Protein AF-A0A813JBA8-F1 (afdb_monomer_lite)

Foldseek 3Di:
DDDDQKDKDFAQLLAAPPKWKAFADDDPVQDFDCQPPVNNDGIHPNNQQVCQQPPDDPDPGGDTFDFDAAAARMTMTGGLVSQCVVCVPPDPCSNPDQASVNSRVRSCCRQVVHPCLVVCVVRHVNSVDDSVVLVPPVDDPVRSQVVVVVVLVVSVVVRDPPCPPVVVDRSMDIDGDDGDD

pLDDT: mean 78.67, std 12.99, range [46.31, 95.31]

Radius of gyration: 17.61 Å; chains: 1; bounding box: 44×39×46 Å

Organism: Polarella glacialis (NCBI:txid89957)

Structure (mmCIF, N/CA/C/O backbone):
data_AF-A0A813JBA8-F1
#
_entry.id   AF-A0A813JBA8-F1
#
loop_
_atom_site.group_PDB
_atom_site.id
_atom_site.type_symbol
_atom_site.label_atom_id
_atom_site.label_alt_id
_atom_site.label_comp_id
_atom_site.label_asym_id
_atom_site.label_entity_id
_atom_site.label_seq_id
_atom_site.pdbx_PDB_ins_code
_atom_site.Cartn_x
_atom_site.Cartn_y
_atom_site.Cartn_z
_atom_site.occupancy
_atom_site.B_iso_or_equiv
_atom_site.auth_seq_id
_atom_site.auth_comp_id
_atom_site.auth_asym_id
_atom_site.auth_atom_id
_atom_site.pdbx_PDB_model_num
ATOM 1 N N . VAL A 1 1 ? -10.376 16.903 18.408 1.00 65.19 1 VAL A N 1
ATOM 2 C CA . VAL A 1 1 ? -9.869 16.547 17.060 1.00 65.19 1 VAL A CA 1
ATOM 3 C C . VAL A 1 1 ? -10.841 15.539 16.483 1.00 65.19 1 VAL A C 1
ATOM 5 O O . VAL A 1 1 ? -11.177 14.610 17.202 1.00 65.19 1 VAL A O 1
ATOM 8 N N . PHE A 1 2 ? -11.356 15.762 15.274 1.00 75.62 2 PHE A N 1
ATOM 9 C CA . PHE A 1 2 ? -12.218 14.788 14.600 1.00 75.62 2 PHE A CA 1
ATOM 10 C C . PHE A 1 2 ? -11.349 13.774 13.856 1.00 75.62 2 PHE A C 1
ATOM 12 O O . PHE A 1 2 ? -10.417 14.164 13.152 1.00 75.62 2 PHE A O 1
ATOM 19 N N . GLU A 1 3 ? -11.652 12.492 14.029 1.00 84.75 3 GLU A N 1
ATOM 20 C CA . GLU A 1 3 ? -10.997 11.380 13.341 1.00 84.75 3 GLU A CA 1
ATOM 21 C C . GLU A 1 3 ? -12.010 10.761 12.366 1.00 84.75 3 GLU A C 1
ATOM 23 O O . GLU A 1 3 ? -13.150 10.504 12.764 1.00 84.75 3 GLU A O 1
ATOM 28 N N . PRO A 1 4 ? -11.662 10.583 11.081 1.00 89.81 4 PRO A N 1
ATOM 29 C CA . PRO A 1 4 ? -12.587 10.023 10.102 1.00 89.81 4 PRO A CA 1
ATOM 30 C C . PRO A 1 4 ? -12.899 8.555 10.413 1.00 89.81 4 PRO A C 1
ATOM 32 O O . PRO A 1 4 ? -12.011 7.773 10.717 1.00 89.81 4 PRO A O 1
ATOM 35 N N . LEU A 1 5 ? -14.159 8.138 10.283 1.00 90.62 5 LEU A N 1
ATOM 36 C CA . LEU A 1 5 ? -14.533 6.736 10.525 1.00 90.62 5 LEU A CA 1
ATOM 37 C C . LEU A 1 5 ? -14.042 5.790 9.419 1.00 90.62 5 LEU A C 1
ATOM 39 O O . LEU A 1 5 ? -13.812 4.605 9.660 1.00 90.62 5 LEU A O 1
ATOM 43 N N . LEU A 1 6 ? -13.885 6.325 8.209 1.00 93.19 6 LEU A N 1
ATOM 44 C CA . LEU A 1 6 ? -13.478 5.609 7.009 1.00 93.19 6 LEU A CA 1
ATOM 45 C C . LEU A 1 6 ? -12.460 6.440 6.239 1.00 93.19 6 LEU A C 1
ATOM 47 O O . LEU A 1 6 ? -12.584 7.661 6.133 1.00 93.19 6 LEU A O 1
ATOM 51 N N . LEU A 1 7 ? -11.480 5.758 5.664 1.00 93.44 7 LEU A N 1
ATOM 52 C CA . LEU A 1 7 ? -10.479 6.344 4.789 1.00 93.44 7 LEU A CA 1
ATOM 53 C C . LEU A 1 7 ? -10.436 5.558 3.498 1.00 93.44 7 LEU A C 1
ATOM 55 O O . LEU A 1 7 ? -10.190 4.355 3.512 1.00 93.44 7 LEU A O 1
ATOM 59 N N . HIS A 1 8 ? -10.619 6.264 2.395 1.00 95.31 8 HIS A N 1
ATOM 60 C CA . HIS A 1 8 ? -10.280 5.770 1.076 1.00 95.31 8 HIS A CA 1
ATOM 61 C C . HIS A 1 8 ? -8.911 6.330 0.698 1.00 95.31 8 HIS A C 1
ATOM 63 O O . HIS A 1 8 ? -8.695 7.541 0.798 1.00 95.31 8 HIS A O 1
ATOM 69 N N . VAL A 1 9 ? -7.983 5.463 0.302 1.00 93.19 9 VAL A N 1
ATOM 70 C CA . VAL A 1 9 ? -6.638 5.871 -0.110 1.00 93.19 9 VAL A CA 1
ATOM 71 C C . VAL A 1 9 ? -6.237 5.181 -1.401 1.00 93.19 9 VAL A C 1
ATOM 73 O O . VAL A 1 9 ? -6.501 3.995 -1.586 1.00 93.19 9 VAL A O 1
ATOM 76 N N . GLU A 1 10 ? -5.539 5.927 -2.247 1.00 91.19 10 GLU A N 1
ATOM 77 C CA . GLU A 1 10 ? -4.822 5.382 -3.391 1.00 91.19 10 GLU A CA 1
ATOM 78 C C . GLU A 1 10 ? -3.448 4.881 -2.917 1.00 91.19 10 GLU A C 1
ATOM 80 O O . GLU A 1 10 ? -2.651 5.623 -2.328 1.00 91.19 10 GLU A O 1
ATOM 85 N N . ILE A 1 11 ? -3.189 3.594 -3.113 1.00 91.00 11 ILE A N 1
ATOM 86 C CA . ILE A 1 11 ? -1.969 2.895 -2.735 1.00 91.00 11 ILE A CA 1
ATOM 87 C C . ILE A 1 11 ? -1.140 2.560 -3.967 1.00 91.00 11 ILE A C 1
ATOM 89 O O . ILE A 1 11 ? -1.652 2.298 -5.047 1.00 91.00 11 ILE A O 1
ATOM 93 N N . ASN A 1 12 ? 0.168 2.465 -3.765 1.00 88.88 12 ASN A N 1
ATOM 94 C CA . ASN A 1 12 ? 1.076 1.876 -4.728 1.00 88.88 12 ASN A CA 1
ATOM 95 C C . ASN A 1 12 ? 1.123 0.351 -4.520 1.00 88.88 12 ASN A C 1
ATOM 97 O O . ASN A 1 12 ? 1.673 -0.104 -3.503 1.00 88.88 12 ASN A O 1
ATOM 101 N N . PRO A 1 13 ? 0.597 -0.454 -5.457 1.00 85.31 13 PRO A N 1
ATOM 102 C CA . PRO A 1 13 ? 0.509 -1.889 -5.283 1.00 85.31 13 PRO A CA 1
ATOM 103 C C . PRO A 1 13 ? 1.825 -2.604 -5.610 1.00 85.31 13 PRO A C 1
ATOM 105 O O . PRO A 1 13 ? 1.856 -3.819 -5.528 1.00 85.31 13 PRO A O 1
ATOM 108 N N . LEU A 1 14 ? 2.939 -1.937 -5.941 1.00 85.00 14 LEU A N 1
ATOM 109 C CA . LEU A 1 14 ? 4.229 -2.636 -6.125 1.00 85.00 14 LEU A CA 1
ATOM 110 C C . LEU A 1 14 ? 4.841 -3.153 -4.830 1.00 85.00 14 LEU A C 1
ATOM 112 O O . LEU A 1 14 ? 5.681 -4.055 -4.860 1.00 85.00 14 LEU A O 1
ATOM 116 N N . PHE A 1 15 ? 4.471 -2.550 -3.707 1.00 89.69 15 PHE A N 1
ATOM 117 C CA . PHE A 1 15 ? 5.136 -2.756 -2.432 1.00 89.69 15 PHE A CA 1
ATOM 118 C C . PHE A 1 15 ? 4.154 -3.415 -1.460 1.00 89.69 15 PHE A C 1
ATOM 120 O O . PHE A 1 15 ? 3.450 -2.703 -0.737 1.00 89.69 15 PHE A O 1
ATOM 127 N N . PRO A 1 16 ? 4.071 -4.762 -1.451 1.00 90.25 16 PRO A N 1
ATOM 128 C CA . PRO A 1 16 ? 3.200 -5.475 -0.531 1.00 90.25 16 PRO A CA 1
ATOM 129 C C . PRO A 1 16 ? 3.616 -5.223 0.924 1.00 90.25 16 PRO A C 1
ATOM 131 O O . PRO A 1 16 ? 4.788 -4.943 1.200 1.00 90.25 16 PRO A O 1
ATOM 134 N N . PRO A 1 17 ? 2.701 -5.388 1.890 1.00 91.06 17 PRO A N 1
ATOM 135 C CA . PRO A 1 17 ? 3.082 -5.521 3.292 1.00 91.06 17 PRO A CA 1
ATOM 136 C C . PRO A 1 17 ? 4.204 -6.573 3.475 1.00 91.06 17 PRO A C 1
ATOM 138 O O . PRO A 1 17 ? 4.186 -7.594 2.786 1.00 91.06 17 PRO A O 1
ATOM 141 N N . PRO A 1 18 ? 5.179 -6.368 4.390 1.00 92.31 18 PRO A N 1
ATOM 142 C CA . PRO A 1 18 ? 5.312 -5.264 5.347 1.00 92.31 18 PRO A CA 1
ATOM 143 C C . PRO A 1 18 ? 6.174 -4.100 4.815 1.00 92.31 18 PRO A C 1
ATOM 145 O O . PRO A 1 18 ? 6.705 -3.312 5.600 1.00 92.31 18 PRO A O 1
ATOM 148 N N . PHE A 1 19 ? 6.375 -3.989 3.499 1.00 93.50 19 PHE A N 1
ATOM 149 C CA . PHE A 1 19 ? 7.217 -2.937 2.939 1.00 93.50 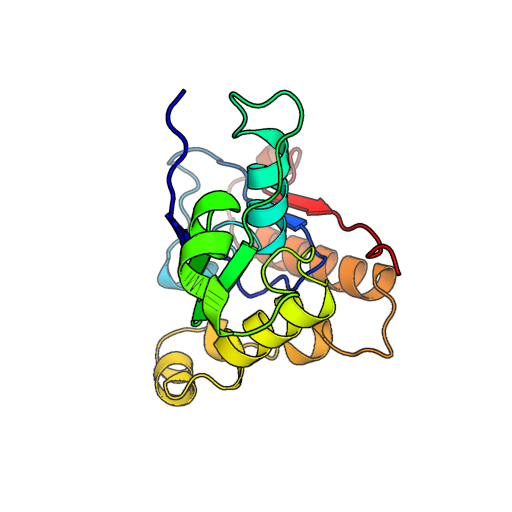19 PHE A CA 1
ATOM 150 C C . PHE A 1 19 ? 6.528 -1.583 3.002 1.00 93.50 19 PHE A C 1
ATOM 152 O O . PHE A 1 19 ? 5.405 -1.402 2.546 1.00 93.50 19 PHE A O 1
ATOM 159 N N . VAL A 1 20 ? 7.256 -0.615 3.540 1.00 94.00 20 VAL A N 1
ATOM 160 C CA . VAL A 1 20 ? 6.841 0.769 3.688 1.00 94.00 20 VAL A CA 1
ATOM 161 C C . VAL A 1 20 ? 7.564 1.593 2.639 1.00 94.00 20 VAL A C 1
ATOM 163 O O . VAL A 1 20 ? 8.721 1.981 2.816 1.00 94.00 20 VAL A O 1
ATOM 166 N N . TYR A 1 21 ? 6.866 1.859 1.545 1.00 93.88 21 TYR A N 1
ATOM 167 C CA . TYR A 1 21 ? 7.283 2.776 0.496 1.00 93.88 21 TYR A CA 1
ATOM 168 C C . TYR A 1 21 ? 6.560 4.115 0.643 1.00 93.88 21 TYR A C 1
ATOM 170 O O . TYR A 1 21 ? 5.336 4.149 0.802 1.00 93.88 21 TYR A O 1
ATOM 178 N N . ARG A 1 22 ? 7.321 5.21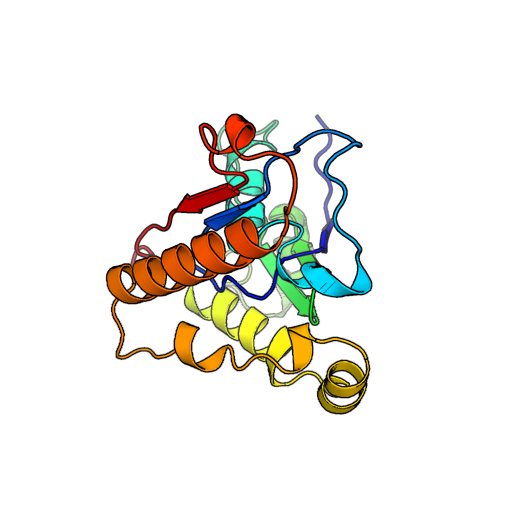2 0.581 1.00 91.94 22 ARG A N 1
ATOM 179 C CA . ARG A 1 22 ? 6.795 6.580 0.542 1.00 91.94 22 ARG A CA 1
ATOM 180 C C . ARG A 1 22 ? 7.492 7.364 -0.556 1.00 91.94 22 ARG A C 1
ATOM 182 O O . ARG A 1 22 ? 8.701 7.605 -0.458 1.00 91.94 22 ARG A O 1
ATOM 189 N N . GLU A 1 23 ? 6.739 7.793 -1.560 1.00 87.25 23 GLU A N 1
ATOM 190 C CA . GLU A 1 23 ? 7.204 8.834 -2.468 1.00 87.25 23 GLU A CA 1
ATOM 191 C C . GLU A 1 23 ? 7.371 10.155 -1.700 1.00 87.25 23 GLU A C 1
ATOM 193 O O . GLU A 1 23 ? 6.584 10.497 -0.813 1.00 87.25 23 GLU A O 1
ATOM 198 N N . LYS A 1 24 ? 8.429 10.903 -2.017 1.00 85.00 24 LYS A N 1
ATOM 199 C CA . LYS A 1 24 ? 8.625 12.256 -1.499 1.00 85.00 24 LYS A CA 1
ATOM 200 C C . LYS A 1 24 ? 8.193 13.258 -2.556 1.00 85.00 24 LYS A C 1
ATOM 202 O O . LYS A 1 24 ? 8.554 13.125 -3.722 1.00 85.00 24 LYS A O 1
ATOM 207 N N . TRP A 1 25 ? 7.478 14.295 -2.127 1.00 77.75 25 TRP A N 1
ATOM 208 C CA . TRP A 1 25 ? 7.152 15.421 -2.993 1.00 77.75 25 TRP A CA 1
ATOM 209 C C . TRP A 1 25 ? 8.428 16.101 -3.498 1.00 77.75 25 TRP A C 1
ATOM 211 O O . TRP A 1 25 ? 9.335 16.397 -2.716 1.00 77.75 25 TRP A O 1
ATOM 221 N N . ARG A 1 26 ? 8.488 16.353 -4.806 1.00 71.56 26 ARG A N 1
ATOM 222 C CA . ARG A 1 26 ? 9.675 16.879 -5.502 1.00 71.56 26 ARG A CA 1
ATOM 223 C C . ARG A 1 26 ? 9.445 18.228 -6.181 1.00 71.56 26 ARG A C 1
ATOM 225 O O . ARG A 1 26 ? 10.324 18.724 -6.875 1.00 71.56 26 ARG A O 1
ATOM 232 N N . GLY A 1 27 ? 8.287 18.839 -5.942 1.00 69.12 27 GLY A N 1
ATOM 233 C CA . GLY A 1 27 ? 7.870 20.056 -6.631 1.00 69.12 27 GLY A CA 1
ATOM 234 C C . GLY A 1 27 ? 7.192 19.772 -7.971 1.00 69.12 27 GLY A C 1
ATOM 235 O O . GLY A 1 27 ? 7.238 18.666 -8.504 1.00 69.12 27 GLY A O 1
ATOM 236 N N . HIS A 1 28 ? 6.546 20.802 -8.517 1.00 69.62 28 HIS A N 1
ATOM 237 C CA . HIS A 1 28 ? 5.702 20.696 -9.714 1.00 69.62 28 HIS A CA 1
ATOM 238 C C . HIS A 1 28 ? 6.509 20.359 -10.979 1.00 69.62 28 HIS A C 1
ATOM 240 O O . HIS A 1 28 ? 6.009 19.684 -11.879 1.00 69.62 28 HIS A O 1
ATOM 246 N N . SER A 1 29 ? 7.775 20.783 -11.022 1.00 66.00 29 SER A N 1
ATOM 247 C CA . SER A 1 29 ? 8.710 20.549 -12.130 1.00 66.00 29 SER A CA 1
ATOM 248 C C . SER A 1 29 ? 9.135 19.088 -12.291 1.00 66.00 29 SER A C 1
ATOM 250 O O . SER A 1 29 ? 9.723 18.742 -13.309 1.00 66.00 29 SER A O 1
ATOM 252 N N . GLN A 1 30 ? 8.841 18.231 -11.309 1.00 65.00 30 GLN A N 1
ATOM 253 C CA . GLN A 1 30 ? 9.157 16.801 -11.339 1.00 65.00 30 GLN A CA 1
ATOM 254 C C . GLN A 1 30 ? 7.912 15.914 -11.408 1.00 65.00 30 GLN A C 1
ATOM 256 O O . GLN A 1 30 ? 7.971 14.734 -11.050 1.00 65.00 30 GLN A O 1
ATOM 261 N N . SER A 1 31 ? 6.787 16.477 -11.856 1.00 65.06 31 SER A N 1
ATOM 262 C CA . SER A 1 31 ? 5.594 15.694 -12.161 1.00 65.06 31 SER A CA 1
ATOM 263 C C . SER A 1 31 ? 5.941 14.625 -13.200 1.00 65.06 31 SER A C 1
ATOM 265 O O . SER A 1 31 ? 6.467 14.906 -14.277 1.00 65.06 31 SER A O 1
ATOM 267 N N . GLN A 1 32 ? 5.708 13.364 -12.842 1.00 63.75 32 GLN A N 1
ATOM 268 C CA . GLN A 1 32 ? 5.867 12.269 -13.785 1.00 63.75 32 GLN A CA 1
ATOM 269 C C . GLN A 1 32 ? 4.663 12.230 -14.719 1.00 63.75 32 GLN A C 1
ATOM 271 O O . GLN A 1 32 ? 3.534 12.478 -14.297 1.00 63.75 32 GLN A O 1
ATOM 276 N N . SER A 1 33 ? 4.895 11.879 -15.986 1.00 65.06 33 SER A N 1
ATOM 277 C CA . SER A 1 33 ? 3.785 11.521 -16.865 1.00 65.06 33 SER A CA 1
ATOM 278 C C . SER A 1 33 ? 3.083 10.298 -16.279 1.00 65.06 33 SER A C 1
ATOM 280 O O . SER A 1 33 ? 3.687 9.228 -16.140 1.00 65.06 33 SER A O 1
ATOM 282 N N . VAL A 1 34 ? 1.802 10.472 -15.949 1.00 61.88 34 VAL A N 1
ATOM 283 C CA . VAL A 1 34 ? 0.926 9.421 -15.417 1.00 61.88 34 VAL A CA 1
ATOM 284 C C . VAL A 1 34 ? 0.975 8.190 -16.324 1.00 61.88 34 VAL A C 1
ATOM 286 O O . VAL A 1 34 ? 1.051 7.075 -15.840 1.00 61.88 34 VAL A O 1
ATOM 289 N N . GLN A 1 35 ? 1.064 8.362 -17.642 1.00 58.53 35 GLN A N 1
ATOM 290 C CA . GLN A 1 35 ? 1.044 7.240 -18.586 1.00 58.53 35 GLN A CA 1
ATOM 291 C C . GLN A 1 35 ? 2.298 6.350 -18.555 1.00 58.53 35 GLN A C 1
ATOM 293 O O . GLN A 1 35 ? 2.205 5.174 -18.895 1.00 58.53 35 GLN A O 1
ATOM 298 N N . THR A 1 36 ? 3.470 6.867 -18.168 1.00 62.25 36 THR A N 1
ATOM 299 C CA . THR A 1 36 ? 4.734 6.107 -18.252 1.00 62.25 36 THR A CA 1
ATOM 300 C C . THR A 1 36 ? 5.267 5.644 -16.903 1.00 62.25 36 THR A C 1
ATOM 302 O O . THR A 1 36 ? 5.930 4.609 -16.834 1.00 62.25 36 THR A O 1
ATOM 305 N N . ALA A 1 37 ? 4.971 6.366 -15.821 1.00 65.94 37 ALA A N 1
ATOM 306 C CA . ALA A 1 37 ? 5.523 6.074 -14.500 1.00 65.94 37 ALA A CA 1
ATOM 307 C C . ALA A 1 37 ? 4.471 6.004 -13.381 1.00 65.94 37 ALA A C 1
ATOM 309 O O . ALA A 1 37 ? 4.858 6.056 -12.216 1.00 65.94 37 ALA A O 1
ATOM 310 N N . HIS A 1 38 ? 3.177 5.811 -13.704 1.00 70.56 38 HIS A N 1
ATOM 311 C CA . HIS A 1 38 ? 2.102 5.683 -12.697 1.00 70.56 38 HIS A CA 1
ATOM 312 C C . HIS A 1 38 ? 2.467 4.739 -11.557 1.00 70.56 38 HIS A C 1
ATOM 314 O O . HIS A 1 38 ? 2.266 5.033 -10.386 1.00 70.56 38 HIS A O 1
ATOM 320 N N . HIS A 1 39 ? 3.099 3.625 -11.924 1.00 72.81 39 HIS A N 1
ATOM 321 C CA . HIS A 1 39 ? 3.474 2.578 -10.997 1.00 72.81 39 HIS A CA 1
ATOM 322 C C . HIS A 1 39 ? 4.428 3.030 -9.896 1.00 72.81 39 HIS A C 1
ATOM 324 O O . HIS A 1 39 ? 4.532 2.334 -8.903 1.00 72.81 39 HIS A O 1
ATOM 330 N N . LEU A 1 40 ? 5.129 4.158 -10.016 1.00 75.75 40 LEU A N 1
ATOM 331 C CA . LEU A 1 40 ? 6.041 4.652 -8.979 1.00 75.75 40 LEU A CA 1
ATOM 332 C C . LEU A 1 40 ? 5.403 5.693 -8.053 1.00 75.75 40 LEU A C 1
ATOM 334 O O . LEU A 1 40 ? 6.016 6.046 -7.040 1.00 75.75 40 LEU A O 1
ATOM 338 N N . ILE A 1 41 ? 4.203 6.170 -8.385 1.00 78.12 41 ILE A N 1
ATOM 339 C CA . ILE A 1 41 ? 3.538 7.262 -7.680 1.00 78.12 41 ILE A CA 1
ATOM 340 C C . ILE A 1 41 ? 2.895 6.737 -6.390 1.00 78.12 41 ILE A C 1
ATOM 342 O O . ILE A 1 41 ? 2.435 5.595 -6.314 1.00 78.12 41 ILE A O 1
ATOM 346 N N . GLY A 1 42 ? 2.904 7.562 -5.343 1.00 86.38 42 GLY A N 1
ATOM 347 C CA . GLY A 1 42 ? 2.141 7.315 -4.119 1.00 86.38 42 GLY A CA 1
ATOM 348 C C . GLY A 1 42 ? 2.877 6.525 -3.030 1.00 86.38 42 GLY A C 1
ATOM 349 O O . GLY A 1 42 ? 4.104 6.539 -2.911 1.00 86.38 42 GLY A O 1
ATOM 350 N N . CYS A 1 43 ? 2.109 5.884 -2.148 1.00 91.44 43 CYS A N 1
ATOM 351 C CA . CYS A 1 43 ? 2.611 5.195 -0.956 1.00 91.44 43 CYS A CA 1
ATOM 352 C C . CYS A 1 43 ? 2.123 3.744 -0.905 1.00 91.44 43 CYS A C 1
ATOM 354 O O . CYS A 1 43 ? 0.999 3.450 -1.288 1.00 91.44 43 CYS A O 1
ATOM 356 N N . SER A 1 44 ? 2.937 2.831 -0.371 1.00 93.38 44 SER A N 1
ATOM 357 C CA . SER A 1 44 ? 2.492 1.450 -0.097 1.00 93.38 44 SER A CA 1
ATOM 358 C C . SER A 1 44 ? 1.327 1.414 0.900 1.00 93.38 44 SER A C 1
ATOM 360 O O . SER A 1 44 ? 1.262 2.266 1.791 1.00 93.38 44 SER A O 1
ATOM 362 N N . LEU A 1 45 ? 0.509 0.358 0.863 1.00 93.12 45 LEU A N 1
ATOM 363 C CA . LEU A 1 45 ? -0.531 0.105 1.870 1.00 93.12 45 LEU A CA 1
ATOM 364 C C . LEU A 1 45 ? 0.015 0.166 3.307 1.00 93.12 45 LEU A C 1
ATOM 366 O O . LEU A 1 45 ? -0.555 0.830 4.174 1.00 93.12 45 LEU A O 1
ATOM 370 N N . GLN A 1 46 ? 1.167 -0.464 3.557 1.00 93.19 46 GLN A N 1
ATOM 371 C CA . GLN A 1 46 ? 1.776 -0.475 4.888 1.00 93.19 46 GLN A CA 1
ATOM 372 C C . GLN A 1 46 ? 2.158 0.936 5.366 1.00 93.19 46 GLN A C 1
ATOM 374 O O . GLN A 1 46 ? 2.072 1.223 6.560 1.00 93.19 46 GLN A O 1
ATOM 379 N N . ALA A 1 47 ? 2.541 1.840 4.459 1.00 92.19 47 ALA A N 1
ATOM 380 C CA . ALA A 1 47 ? 2.849 3.222 4.817 1.00 92.19 47 ALA A CA 1
ATOM 381 C C . ALA A 1 47 ? 1.619 3.970 5.347 1.00 92.19 47 ALA A C 1
ATOM 383 O O . ALA A 1 47 ? 1.764 4.728 6.308 1.00 92.19 47 ALA A O 1
ATOM 384 N N . PHE A 1 48 ? 0.433 3.733 4.776 1.00 90.69 48 PHE A N 1
ATOM 385 C CA . PHE A 1 48 ? -0.823 4.296 5.280 1.00 90.69 48 PHE A CA 1
ATOM 386 C C . PHE A 1 48 ? -1.192 3.716 6.642 1.00 90.69 48 PHE A C 1
ATOM 388 O O . PHE A 1 48 ? -1.469 4.477 7.569 1.00 90.69 48 PHE A O 1
ATOM 395 N N . VAL A 1 49 ? -1.086 2.392 6.803 1.00 88.62 49 VAL A N 1
ATOM 396 C CA . VAL A 1 49 ? -1.291 1.731 8.102 1.00 88.62 49 VAL A CA 1
ATOM 397 C C . VAL A 1 49 ? -0.385 2.353 9.170 1.00 88.62 49 VAL A C 1
ATOM 399 O O . VAL A 1 49 ? -0.856 2.715 10.245 1.00 88.62 49 VAL A O 1
ATOM 402 N N . GLU A 1 50 ? 0.900 2.572 8.878 1.00 87.44 50 GLU A N 1
ATOM 403 C CA . GLU A 1 50 ? 1.822 3.228 9.813 1.00 87.44 50 GLU A CA 1
ATOM 404 C C . GLU A 1 50 ? 1.470 4.688 10.120 1.00 87.44 50 GLU A C 1
ATOM 406 O O . GLU A 1 50 ? 1.659 5.132 11.253 1.00 87.44 50 GLU A O 1
ATOM 411 N N . VAL A 1 51 ? 0.985 5.448 9.135 1.00 86.56 51 VAL A N 1
ATOM 412 C CA . VAL A 1 51 ? 0.576 6.845 9.343 1.00 86.56 51 VAL A CA 1
ATOM 413 C C . VAL A 1 51 ? -0.632 6.913 10.272 1.00 86.56 51 VAL A C 1
ATOM 415 O O . VAL A 1 51 ? -0.628 7.731 11.195 1.00 86.56 51 VAL A O 1
ATOM 418 N N . THR A 1 52 ? -1.613 6.024 10.092 1.00 83.81 52 THR A N 1
ATOM 419 C CA . THR A 1 52 ? -2.804 5.986 10.956 1.00 83.81 52 THR A CA 1
ATOM 420 C C . THR A 1 52 ? -2.452 5.706 12.419 1.00 83.81 52 THR A C 1
ATOM 422 O O . THR A 1 52 ? -3.055 6.300 13.302 1.00 83.81 52 THR A O 1
ATOM 425 N N . ARG A 1 53 ? -1.392 4.924 12.689 1.00 75.62 53 ARG A N 1
ATOM 426 C CA . ARG A 1 53 ? -0.887 4.672 14.056 1.00 75.62 53 ARG A CA 1
ATOM 427 C C . ARG A 1 53 ? -0.318 5.907 14.749 1.00 75.62 53 ARG A C 1
ATOM 429 O O . ARG A 1 53 ? -0.299 5.961 15.970 1.00 75.62 53 ARG A O 1
ATOM 436 N N . ARG A 1 54 ? 0.260 6.841 13.986 1.00 70.88 54 ARG A N 1
ATOM 437 C CA . ARG A 1 54 ? 1.095 7.927 14.533 1.00 70.88 54 ARG A CA 1
ATOM 438 C C . ARG A 1 54 ? 0.398 9.280 14.580 1.00 70.88 54 ARG A C 1
ATOM 440 O O . ARG A 1 54 ? 0.823 10.132 15.351 1.00 70.88 54 ARG A O 1
ATOM 447 N N . ARG A 1 55 ? -0.575 9.521 13.696 1.00 67.25 55 ARG A N 1
ATOM 448 C CA . ARG A 1 55 ? -1.031 10.885 13.376 1.00 67.25 55 ARG A CA 1
ATOM 449 C C . ARG A 1 55 ? -2.446 11.212 13.845 1.00 67.25 55 ARG A C 1
ATOM 451 O O . ARG A 1 55 ? -2.753 12.390 14.009 1.00 67.25 55 ARG A O 1
ATOM 458 N N . TRP A 1 56 ? -3.293 10.211 14.056 1.00 62.50 56 TRP A N 1
ATOM 459 C CA . TRP A 1 56 ? -4.679 10.419 14.466 1.00 62.50 56 TRP A CA 1
ATOM 460 C C . TRP A 1 56 ? -4.875 9.884 15.874 1.00 62.50 56 TRP A C 1
ATOM 462 O O . TRP A 1 56 ? -4.901 8.680 16.098 1.00 62.50 56 TRP A O 1
ATOM 472 N N . GLY A 1 57 ? -4.893 10.812 16.825 1.00 54.78 57 GLY A N 1
ATOM 473 C CA . GLY A 1 57 ? -5.140 10.513 18.222 1.00 54.78 57 GLY A CA 1
ATOM 474 C C . GLY A 1 57 ? -5.446 11.784 19.000 1.00 54.78 57 GLY A C 1
ATOM 475 O O . GLY A 1 57 ? -4.535 12.456 19.469 1.00 54.78 57 GLY A O 1
ATOM 476 N N . ALA A 1 58 ? -6.727 12.086 19.209 1.00 56.56 58 ALA A N 1
ATOM 477 C CA . ALA A 1 58 ? -7.155 12.742 20.452 1.00 56.56 58 ALA A CA 1
ATOM 478 C C . ALA A 1 58 ? -6.963 11.811 21.671 1.00 56.56 58 ALA A C 1
ATOM 480 O O . ALA A 1 58 ? -7.100 12.236 22.817 1.00 56.56 58 ALA A O 1
ATOM 481 N N . ARG A 1 59 ? -6.685 10.526 21.414 1.00 65.38 59 ARG A N 1
ATOM 482 C CA . ARG A 1 59 ? -6.536 9.457 22.400 1.00 65.38 59 ARG A CA 1
ATOM 483 C C . ARG A 1 59 ? -5.115 9.388 22.944 1.00 65.38 59 ARG A C 1
ATOM 485 O O . ARG A 1 59 ? -4.151 9.546 22.203 1.00 65.38 59 ARG A O 1
ATOM 492 N N . ALA A 1 60 ? -5.005 9.036 24.223 1.00 62.38 60 ALA A N 1
ATOM 493 C CA . ALA A 1 60 ? -3.727 8.747 24.874 1.00 62.38 60 ALA A CA 1
ATOM 494 C C . ALA A 1 60 ? -2.987 7.551 24.235 1.00 62.38 60 ALA A C 1
ATOM 496 O O . ALA A 1 60 ? -1.761 7.487 24.285 1.00 62.38 60 ALA A O 1
ATOM 497 N N . THR A 1 61 ? -3.723 6.624 23.610 1.00 71.94 61 THR A N 1
ATOM 498 C CA . THR A 1 61 ? -3.194 5.427 22.942 1.00 71.94 61 THR A CA 1
ATOM 499 C C . THR A 1 61 ? -3.871 5.239 21.578 1.00 71.94 61 THR A C 1
ATOM 501 O O . THR A 1 61 ? -4.933 4.617 21.508 1.00 71.94 61 THR A O 1
ATOM 504 N N . PRO A 1 62 ? -3.320 5.807 20.491 1.00 73.75 62 PRO A N 1
ATOM 505 C CA . PRO A 1 62 ? -3.900 5.657 19.161 1.00 73.75 62 PRO A CA 1
ATOM 506 C C . PRO A 1 62 ? -3.789 4.209 18.667 1.00 73.75 62 PRO A C 1
ATOM 508 O O . PRO A 1 62 ? -2.719 3.596 18.705 1.00 73.75 62 PRO A O 1
ATOM 511 N N . GLU A 1 63 ? -4.903 3.671 18.179 1.00 80.31 63 GLU A N 1
ATOM 512 C CA . GLU A 1 63 ? -4.967 2.361 17.536 1.00 80.31 63 GLU A CA 1
ATOM 513 C C . GLU A 1 63 ? -4.939 2.513 16.003 1.00 80.31 63 GLU A C 1
ATOM 515 O O . GLU A 1 63 ? -5.530 3.452 15.466 1.00 80.31 63 GLU A O 1
ATOM 520 N N . PRO A 1 64 ? -4.245 1.622 15.264 1.00 84.12 64 PRO A N 1
ATOM 521 C CA . PRO A 1 64 ? -4.242 1.658 13.803 1.00 84.12 64 PRO A CA 1
ATOM 522 C C . PRO A 1 64 ? -5.641 1.462 13.232 1.00 84.12 64 PRO A C 1
ATOM 524 O O . PRO A 1 64 ? -6.393 0.612 13.703 1.00 84.12 64 PRO A O 1
ATOM 527 N N . TYR A 1 65 ? -5.918 2.134 12.118 1.00 90.06 65 TYR A N 1
ATOM 528 C CA . TYR A 1 65 ? -7.080 1.788 11.311 1.00 90.06 65 TYR A CA 1
ATOM 529 C C . TYR A 1 65 ? -6.879 0.391 10.724 1.00 90.06 65 TYR A C 1
ATOM 531 O O . TYR A 1 65 ? -5.764 0.012 10.348 1.00 90.06 65 TYR A O 1
ATOM 539 N N . GLN A 1 66 ? -7.967 -0.364 10.624 1.00 90.88 66 GLN A N 1
ATOM 540 C CA . GLN A 1 66 ? -7.955 -1.699 10.045 1.00 90.88 66 GLN A CA 1
ATOM 541 C C . GLN A 1 66 ? -8.142 -1.608 8.531 1.00 90.88 66 GLN A C 1
ATOM 543 O O . GLN A 1 66 ? -9.052 -0.935 8.054 1.00 90.88 66 GLN A O 1
ATOM 548 N N . VAL A 1 67 ? -7.312 -2.305 7.760 1.00 92.75 67 VAL A N 1
ATOM 549 C CA . VAL A 1 67 ? -7.511 -2.476 6.318 1.00 92.75 67 VAL A CA 1
ATOM 550 C C . VAL A 1 67 ? -8.722 -3.377 6.118 1.00 92.75 67 VAL A C 1
ATOM 552 O O . VAL A 1 67 ? -8.677 -4.568 6.436 1.00 92.75 67 VAL A O 1
ATOM 555 N N . HIS A 1 68 ? -9.805 -2.816 5.598 1.00 92.31 68 HIS A N 1
ATOM 556 C CA . HIS A 1 68 ? -11.041 -3.546 5.357 1.00 92.31 68 HIS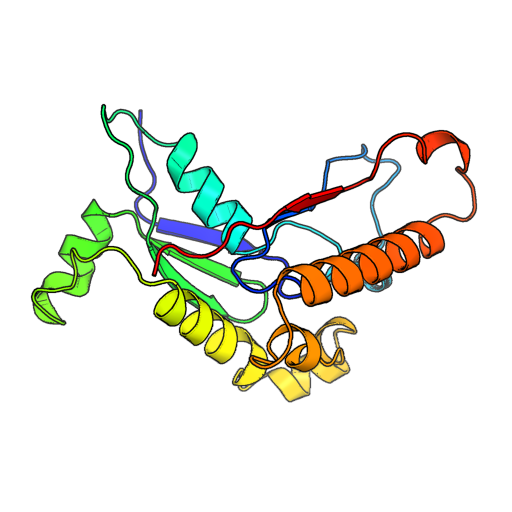 A CA 1
ATOM 557 C C . HIS A 1 68 ? -11.060 -4.179 3.970 1.00 92.31 68 HIS A C 1
ATOM 559 O O . HIS A 1 68 ? -11.347 -5.368 3.844 1.00 92.31 68 HIS A O 1
ATOM 565 N N . HIS A 1 69 ? -10.701 -3.400 2.952 1.00 91.94 69 HIS A N 1
ATOM 566 C CA . HIS A 1 69 ? -10.735 -3.830 1.563 1.00 91.94 69 HIS A CA 1
ATOM 567 C C . HIS A 1 69 ? -9.567 -3.237 0.777 1.00 91.94 69 HIS A C 1
ATOM 569 O O . HIS A 1 69 ? -9.087 -2.149 1.098 1.00 91.94 69 HIS A O 1
ATOM 575 N N . VAL A 1 70 ? -9.126 -3.964 -0.246 1.00 90.75 70 VAL A N 1
ATOM 576 C CA . VAL A 1 70 ? -8.159 -3.505 -1.242 1.00 90.75 70 VAL A CA 1
ATOM 577 C C . VAL A 1 70 ? -8.728 -3.872 -2.603 1.00 90.75 70 VAL A C 1
ATOM 579 O O . VAL A 1 70 ? -9.154 -5.008 -2.795 1.00 90.75 70 VAL A O 1
ATOM 582 N N . GLU A 1 71 ? -8.712 -2.922 -3.527 1.00 88.19 71 GLU A N 1
ATOM 583 C CA . GLU A 1 71 ? -9.132 -3.100 -4.913 1.00 88.19 71 GLU A CA 1
ATOM 584 C C . GLU A 1 71 ? -8.125 -2.384 -5.810 1.00 88.19 71 GLU A C 1
ATOM 586 O O . GLU A 1 71 ? -8.118 -1.159 -5.913 1.00 88.19 71 GLU A O 1
ATOM 591 N N . PHE A 1 72 ? -7.243 -3.157 -6.442 1.00 83.19 72 PHE A N 1
ATOM 592 C CA . PHE A 1 72 ? -6.186 -2.645 -7.308 1.00 83.19 72 PHE A CA 1
ATOM 593 C C . PHE A 1 72 ? -5.288 -1.583 -6.631 1.00 83.19 72 PHE A C 1
ATOM 595 O O . PHE A 1 72 ? -4.487 -1.928 -5.761 1.00 83.19 72 PHE A O 1
ATOM 602 N N . GLU A 1 73 ? -5.406 -0.313 -7.021 1.00 85.81 73 GLU A N 1
ATOM 603 C CA . GLU A 1 73 ? -4.683 0.832 -6.450 1.00 85.81 73 GLU A CA 1
ATOM 604 C C . GLU A 1 73 ? -5.458 1.506 -5.312 1.00 85.81 73 GLU A C 1
ATOM 606 O O . GLU A 1 73 ? -5.016 2.519 -4.797 1.00 85.81 73 GLU A O 1
ATOM 611 N N . ASN A 1 74 ? -6.590 0.963 -4.873 1.00 90.62 74 ASN A N 1
ATOM 612 C CA . ASN A 1 74 ? -7.420 1.552 -3.829 1.00 90.62 74 ASN A CA 1
ATOM 613 C C . ASN A 1 74 ? -7.424 0.686 -2.573 1.00 90.62 74 ASN A C 1
ATOM 615 O O . ASN A 1 74 ? -7.403 -0.545 -2.632 1.00 90.62 74 ASN A O 1
ATOM 619 N N . ALA A 1 75 ? -7.491 1.328 -1.412 1.00 94.12 75 ALA A N 1
ATOM 620 C CA . ALA A 1 75 ? -7.708 0.656 -0.142 1.00 94.12 75 ALA A CA 1
ATOM 621 C C . ALA A 1 75 ? -8.690 1.431 0.736 1.00 94.12 75 ALA A C 1
ATOM 623 O O . ALA A 1 75 ? -8.670 2.661 0.799 1.00 94.12 75 ALA A O 1
ATOM 624 N N . VAL A 1 76 ? -9.514 0.680 1.465 1.00 94.94 76 VAL A N 1
ATOM 625 C CA . VAL A 1 76 ? -10.428 1.208 2.476 1.00 94.94 76 VAL A CA 1
ATOM 626 C C . VAL A 1 76 ? -9.910 0.823 3.853 1.00 94.94 76 VAL A C 1
ATOM 628 O O . VAL A 1 76 ? -9.763 -0.364 4.160 1.00 94.94 76 VAL A O 1
ATOM 631 N N . LEU A 1 77 ? -9.651 1.826 4.689 1.00 93.75 77 LEU A N 1
ATOM 632 C CA . LEU A 1 77 ? -9.271 1.653 6.084 1.00 93.75 77 LEU A CA 1
ATOM 633 C C . LEU A 1 77 ? -10.406 2.127 6.994 1.00 93.75 77 LEU A C 1
ATOM 635 O O . LEU A 1 77 ? -11.011 3.171 6.756 1.00 93.75 77 LEU A O 1
ATOM 639 N N . VAL A 1 78 ? -10.676 1.367 8.050 1.00 91.81 78 VAL A N 1
ATOM 640 C CA . VAL A 1 78 ? -11.790 1.593 8.974 1.00 91.81 78 VAL A CA 1
ATOM 641 C C . VAL A 1 78 ? -11.238 1.945 10.347 1.00 91.81 78 VAL A C 1
ATOM 643 O O . VAL A 1 78 ? -10.335 1.276 10.857 1.00 91.81 78 VAL A O 1
ATOM 646 N N . HIS A 1 79 ? -11.786 2.998 10.944 1.00 89.81 79 HIS A N 1
ATOM 647 C CA . HIS A 1 79 ? -11.457 3.404 12.303 1.00 89.81 79 HIS A CA 1
ATOM 648 C C . HIS A 1 79 ? -11.826 2.289 13.305 1.00 89.81 79 HIS A C 1
ATOM 650 O O . HIS A 1 79 ? -12.890 1.688 13.149 1.00 89.81 79 HIS A O 1
ATOM 656 N N . PRO A 1 80 ? -11.028 2.023 14.356 1.00 85.50 80 PRO A N 1
ATOM 657 C CA . PRO A 1 80 ? -11.300 0.958 15.334 1.00 85.50 80 PRO A CA 1
ATOM 658 C C . PRO A 1 80 ? -12.714 0.978 15.943 1.00 85.50 80 PRO A C 1
ATOM 660 O O . PRO A 1 80 ? -13.373 -0.060 16.034 1.00 85.50 80 PRO A O 1
ATOM 663 N N . ASP A 1 81 ? -13.229 2.164 16.282 1.00 85.50 81 ASP A N 1
ATOM 664 C CA . ASP A 1 81 ? -14.598 2.303 16.804 1.00 85.50 81 ASP A CA 1
ATOM 665 C C . ASP A 1 81 ? -15.664 1.920 15.769 1.00 85.50 81 ASP A C 1
ATOM 667 O O . ASP A 1 81 ? -16.666 1.288 16.101 1.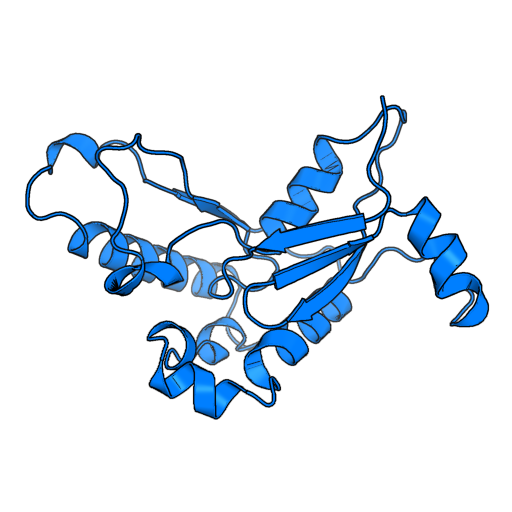00 85.50 81 ASP A O 1
ATOM 671 N N . ALA A 1 82 ? -15.451 2.298 14.504 1.00 88.81 82 ALA A N 1
ATOM 672 C CA . ALA A 1 82 ? -16.371 1.969 13.423 1.00 88.81 82 ALA A CA 1
ATOM 673 C C . ALA A 1 82 ? -16.299 0.478 13.091 1.00 88.81 82 ALA A C 1
ATOM 675 O O . ALA A 1 82 ? -17.332 -0.145 12.876 1.00 88.81 82 ALA A O 1
ATOM 676 N N . ALA A 1 83 ? -15.102 -0.114 13.117 1.00 86.00 83 ALA A N 1
ATOM 677 C CA . ALA A 1 83 ? -14.905 -1.541 12.889 1.00 86.00 83 ALA A CA 1
ATOM 678 C C . ALA A 1 83 ? -15.686 -2.379 13.912 1.00 86.00 83 ALA A C 1
ATOM 680 O O . ALA A 1 83 ? -16.373 -3.327 13.537 1.00 86.00 83 ALA A O 1
ATOM 681 N N . SER A 1 84 ? -15.655 -1.975 15.184 1.00 80.38 84 SER A N 1
ATOM 682 C CA . SER A 1 84 ? -16.399 -2.650 16.252 1.00 80.38 84 SER A CA 1
ATOM 683 C C . SER A 1 84 ? -17.910 -2.651 15.996 1.00 80.38 84 SER A C 1
ATOM 685 O O . SER A 1 84 ? -18.553 -3.677 16.186 1.00 80.38 84 SER A O 1
ATOM 687 N N . ALA A 1 85 ? -18.473 -1.539 15.513 1.00 84.81 85 ALA A N 1
ATOM 688 C CA . ALA A 1 85 ? -19.898 -1.447 15.189 1.00 84.81 85 ALA A CA 1
ATOM 689 C C . ALA A 1 85 ? -20.264 -2.158 13.873 1.00 84.81 85 ALA A C 1
ATOM 691 O O . ALA A 1 85 ? -21.284 -2.835 13.795 1.00 84.81 85 ALA A O 1
ATOM 692 N N . MET A 1 86 ? -19.431 -2.026 12.837 1.00 83.12 86 MET A N 1
ATOM 693 C CA . MET A 1 86 ? -19.684 -2.591 11.506 1.00 83.12 86 MET A CA 1
ATOM 694 C C . MET A 1 86 ? -19.535 -4.115 11.462 1.00 83.12 86 MET A C 1
ATOM 696 O O . MET A 1 86 ? -20.135 -4.764 10.605 1.00 83.12 86 MET A O 1
ATOM 700 N N . PHE A 1 87 ? -18.717 -4.689 12.348 1.00 79.44 87 PHE A N 1
ATOM 701 C CA . PHE A 1 87 ? -18.365 -6.111 12.323 1.00 79.44 87 PHE A CA 1
ATOM 702 C C . PHE A 1 87 ? -18.749 -6.864 13.602 1.00 79.44 87 PHE A C 1
ATOM 704 O O . PHE A 1 87 ? -18.338 -8.015 13.756 1.00 79.44 87 PHE A O 1
ATOM 711 N N . ALA A 1 88 ? -19.562 -6.258 14.477 1.00 68.62 88 ALA A N 1
ATOM 712 C CA . ALA A 1 88 ? -20.032 -6.848 15.735 1.00 68.62 88 ALA A CA 1
ATOM 713 C C . ALA A 1 88 ? -20.613 -8.265 15.557 1.00 68.62 88 ALA A C 1
ATOM 715 O O . ALA A 1 88 ? -20.324 -9.159 16.349 1.00 68.62 88 ALA A O 1
ATOM 716 N N . ASP A 1 89 ? -21.353 -8.490 14.467 1.00 66.81 89 ASP A N 1
ATOM 717 C CA . ASP A 1 89 ? -22.047 -9.756 14.201 1.00 66.81 89 ASP A CA 1
ATOM 718 C C . ASP A 1 89 ? -21.156 -10.840 13.569 1.00 66.81 89 ASP A C 1
ATOM 720 O O . ASP A 1 89 ? -21.589 -11.979 13.400 1.00 66.81 89 ASP A O 1
ATOM 724 N N . ARG A 1 90 ? -19.916 -10.511 13.168 1.00 63.94 90 ARG A N 1
ATOM 725 C CA . ARG A 1 90 ? -19.093 -11.401 12.326 1.00 63.94 90 ARG A CA 1
ATOM 726 C C . ARG A 1 90 ? -18.035 -12.223 13.060 1.00 63.94 90 ARG A C 1
ATOM 728 O O . ARG A 1 90 ? -17.481 -13.113 12.426 1.00 63.94 90 ARG A O 1
ATOM 735 N N . SER A 1 91 ? -17.770 -11.977 14.345 1.00 48.88 91 SER A N 1
ATOM 736 C CA . SER A 1 91 ? -17.048 -12.860 15.292 1.00 48.88 91 SER A CA 1
ATOM 737 C C . SER A 1 91 ? -16.634 -12.033 16.525 1.00 48.88 91 SER A C 1
ATOM 739 O O . SER A 1 91 ? -16.223 -10.886 16.347 1.00 48.88 91 SER A O 1
ATOM 741 N N . PRO A 1 92 ? -16.615 -12.579 17.759 1.00 48.56 92 PRO A N 1
ATOM 742 C CA . PRO A 1 92 ? -16.093 -11.892 18.956 1.00 48.56 92 PRO A CA 1
ATOM 743 C C . PRO A 1 92 ? -14.615 -11.454 18.853 1.00 48.56 92 PRO A C 1
ATOM 745 O O . PRO A 1 92 ? -14.120 -10.713 19.698 1.00 48.56 92 PRO A O 1
ATOM 748 N N . SER A 1 93 ? -13.907 -11.860 17.796 1.00 49.19 93 SER A N 1
ATOM 749 C CA . SER A 1 93 ? -12.581 -11.366 17.418 1.00 49.19 93 SER A CA 1
ATOM 750 C C . SER A 1 93 ? -12.595 -10.123 16.507 1.00 49.19 93 SER A C 1
ATOM 752 O O . SER A 1 93 ? -11.536 -9.710 16.045 1.00 49.19 93 SER A O 1
ATOM 754 N N . ALA A 1 94 ? -13.738 -9.473 16.260 1.00 46.31 94 ALA A N 1
ATOM 755 C CA . ALA A 1 94 ? -13.825 -8.235 15.469 1.00 46.31 94 ALA A CA 1
ATOM 756 C C . ALA A 1 94 ? -13.092 -7.030 16.106 1.00 46.31 94 ALA A C 1
ATOM 758 O O . ALA A 1 94 ? -12.709 -6.095 15.406 1.00 46.31 94 ALA A O 1
ATOM 759 N N . GLY A 1 95 ? -12.819 -7.087 17.416 1.00 50.34 95 GLY A N 1
ATOM 760 C CA . GLY A 1 95 ? -11.901 -6.173 18.110 1.00 50.34 95 GLY A CA 1
ATOM 761 C C . GLY A 1 95 ? -10.433 -6.627 18.107 1.00 50.34 95 GLY A C 1
ATOM 762 O O . GLY A 1 95 ? -9.583 -5.971 18.705 1.00 50.34 95 GLY A O 1
ATOM 763 N N . SER A 1 96 ? -10.108 -7.768 17.487 1.00 57.34 96 SER A N 1
ATOM 764 C CA . SER A 1 96 ? -8.740 -8.291 17.471 1.00 57.34 96 SER A CA 1
ATOM 765 C C . SER A 1 96 ? -7.858 -7.483 16.525 1.00 57.34 96 SER A C 1
ATOM 767 O O . SER A 1 96 ? -8.266 -7.080 15.434 1.00 57.34 96 SER A O 1
ATOM 769 N N . LYS A 1 97 ? -6.620 -7.235 16.963 1.00 71.00 97 LYS A N 1
ATOM 770 C CA . LYS A 1 97 ? -5.592 -6.589 16.148 1.00 71.00 97 LYS A CA 1
ATOM 771 C C . LYS A 1 97 ? -5.484 -7.324 14.817 1.00 71.00 97 LYS A C 1
ATOM 773 O O . LYS A 1 97 ? -5.216 -8.524 14.789 1.00 71.00 97 LYS A O 1
ATOM 778 N N . GLN A 1 98 ? -5.663 -6.585 13.728 1.00 80.94 98 GLN A N 1
ATOM 779 C CA . GLN A 1 98 ? -5.525 -7.126 12.387 1.00 80.94 98 GLN A CA 1
ATOM 780 C C . GLN A 1 98 ? -4.150 -7.788 12.220 1.00 80.94 98 GLN A C 1
ATOM 782 O O . GLN A 1 98 ? -3.116 -7.145 12.427 1.00 80.94 98 GLN A O 1
ATOM 787 N N . SER A 1 99 ? -4.140 -9.075 11.865 1.00 85.69 99 SER A N 1
ATOM 788 C CA . SER A 1 99 ? -2.894 -9.813 11.664 1.00 85.69 99 SER A CA 1
ATOM 789 C C . SER A 1 99 ? -2.215 -9.390 10.362 1.00 85.69 99 SER A C 1
ATOM 791 O O . SER A 1 99 ? -2.861 -8.955 9.407 1.00 85.69 99 SER A O 1
ATOM 793 N N . HIS A 1 100 ? -0.892 -9.553 10.295 1.00 85.00 100 HIS A N 1
ATOM 794 C CA . HIS A 1 100 ? -0.150 -9.300 9.061 1.00 85.00 100 HIS A CA 1
ATOM 795 C C . HIS A 1 100 ? -0.661 -10.163 7.897 1.00 85.00 100 HIS A C 1
ATOM 797 O O . HIS A 1 100 ? -0.811 -9.666 6.782 1.00 85.00 100 HIS A O 1
ATOM 803 N N . LYS A 1 101 ? -0.973 -11.434 8.181 1.00 86.25 101 LYS A N 1
ATOM 804 C CA . LYS A 1 101 ? -1.526 -12.376 7.207 1.00 86.25 101 LYS A CA 1
ATOM 805 C C . LYS A 1 101 ? -2.854 -11.876 6.632 1.00 86.25 101 LYS A C 1
ATOM 807 O O . LYS A 1 101 ? -3.004 -11.872 5.422 1.00 86.25 101 LYS A O 1
ATOM 812 N N . ASP A 1 102 ? -3.761 -11.373 7.470 1.00 88.50 102 ASP A N 1
ATOM 813 C CA . ASP A 1 102 ? -5.049 -10.836 7.007 1.00 88.50 102 ASP A CA 1
ATOM 814 C C . ASP A 1 102 ? -4.882 -9.619 6.076 1.00 88.50 102 ASP A C 1
ATOM 816 O O . ASP A 1 102 ? -5.547 -9.527 5.044 1.00 88.50 102 ASP A O 1
ATOM 820 N N . ILE A 1 103 ? -3.955 -8.700 6.384 1.00 90.06 103 ILE A N 1
ATOM 821 C CA . ILE A 1 103 ? -3.652 -7.566 5.489 1.00 90.06 103 ILE A CA 1
ATOM 822 C C . ILE A 1 103 ? -3.102 -8.077 4.152 1.00 90.06 103 ILE A C 1
ATOM 824 O O . ILE A 1 103 ? -3.497 -7.586 3.092 1.00 90.06 103 ILE A O 1
ATOM 828 N N . LEU A 1 104 ? -2.183 -9.047 4.199 1.00 89.00 104 LEU A N 1
ATOM 829 C CA . LEU A 1 104 ? -1.589 -9.630 3.002 1.00 89.00 104 LEU A CA 1
ATOM 830 C C . LEU A 1 104 ? -2.648 -10.332 2.146 1.00 89.00 104 LEU A C 1
ATOM 832 O O . LEU A 1 104 ? -2.698 -10.079 0.948 1.00 89.00 104 LEU A O 1
ATOM 836 N N . ASP A 1 105 ? -3.529 -11.130 2.746 1.00 88.56 105 ASP A N 1
ATOM 837 C CA . ASP A 1 105 ? -4.604 -11.841 2.048 1.00 88.56 105 ASP A CA 1
ATOM 838 C C . ASP A 1 105 ? -5.551 -10.861 1.334 1.00 88.56 105 ASP A C 1
ATOM 840 O O . ASP A 1 105 ? -5.851 -11.038 0.151 1.00 88.56 105 ASP A O 1
ATOM 844 N N . LYS A 1 106 ? -5.950 -9.767 2.001 1.00 90.75 106 LYS A N 1
ATOM 845 C CA . LYS A 1 106 ? -6.762 -8.692 1.395 1.00 90.75 106 LYS A CA 1
ATOM 846 C C . LYS A 1 106 ? -6.053 -8.029 0.220 1.00 90.75 106 LYS A C 1
ATOM 848 O O . LYS A 1 106 ? -6.658 -7.826 -0.829 1.00 90.75 106 LYS A O 1
ATOM 853 N N . TYR A 1 107 ? -4.771 -7.717 0.381 1.00 89.50 107 TYR A N 1
ATOM 854 C CA . TYR A 1 107 ? -3.957 -7.134 -0.680 1.00 89.50 107 TYR A CA 1
ATOM 855 C C . TYR A 1 107 ? -3.822 -8.087 -1.883 1.00 89.50 107 TYR A C 1
ATOM 857 O O . TYR A 1 107 ? -3.981 -7.665 -3.029 1.00 89.50 107 TYR A O 1
ATOM 865 N N . LEU A 1 108 ? -3.587 -9.381 -1.638 1.00 87.44 108 LEU A N 1
ATOM 866 C CA . LEU A 1 108 ? -3.478 -10.390 -2.690 1.00 87.44 108 LEU A CA 1
ATOM 867 C C . LEU A 1 108 ? -4.791 -10.548 -3.459 1.00 87.44 108 LEU A C 1
ATOM 869 O O . LEU A 1 108 ? -4.781 -10.559 -4.692 1.00 87.44 108 LEU A O 1
ATOM 873 N N . ALA A 1 109 ? -5.912 -10.633 -2.741 1.00 86.06 109 ALA A N 1
ATOM 874 C CA . ALA A 1 109 ? -7.237 -10.718 -3.339 1.00 86.06 109 ALA A CA 1
ATOM 875 C C . ALA A 1 109 ? -7.546 -9.475 -4.188 1.00 86.06 109 ALA A C 1
ATOM 877 O O . ALA A 1 109 ? -7.953 -9.606 -5.342 1.00 86.06 109 ALA A O 1
ATOM 878 N N . GLY A 1 110 ? -7.277 -8.285 -3.646 1.00 83.75 110 GLY A N 1
ATOM 879 C CA . GLY A 1 110 ? -7.536 -7.010 -4.308 1.00 83.75 110 GLY A CA 1
ATOM 880 C C . GLY A 1 110 ? -6.738 -6.786 -5.586 1.00 83.75 110 GLY A C 1
ATOM 881 O O . GLY A 1 110 ? -7.227 -6.134 -6.507 1.00 83.75 110 GLY A O 1
ATOM 882 N N . TYR A 1 111 ? -5.521 -7.328 -5.659 1.00 77.94 111 TYR A N 1
ATOM 883 C CA . TYR A 1 111 ? -4.631 -7.100 -6.794 1.00 77.94 111 TYR A CA 1
ATOM 884 C C . TYR A 1 111 ? -4.626 -8.249 -7.813 1.00 77.94 111 TYR A C 1
ATOM 886 O O . TYR A 1 111 ? -4.778 -8.028 -9.015 1.00 77.94 111 TYR A O 1
ATOM 894 N N . PHE A 1 112 ? -4.452 -9.497 -7.368 1.00 75.25 112 PHE A N 1
ATOM 895 C CA . PHE A 1 112 ? -4.240 -10.627 -8.285 1.00 75.25 112 PHE A CA 1
ATOM 896 C C . PHE A 1 112 ? -5.528 -11.292 -8.741 1.00 75.25 112 PHE A C 1
ATOM 898 O O . PHE A 1 112 ? -5.572 -11.769 -9.879 1.00 75.25 112 PHE A O 1
ATOM 905 N N . CYS A 1 113 ? -6.542 -11.318 -7.876 1.00 73.38 113 CYS A N 1
ATOM 906 C CA . CYS A 1 113 ? -7.840 -11.933 -8.147 1.00 73.38 113 CYS A CA 1
ATOM 907 C C . CYS A 1 113 ? -8.849 -10.933 -8.730 1.00 73.38 113 CYS A C 1
ATOM 909 O O . CYS A 1 113 ? -10.032 -11.250 -8.839 1.00 73.38 113 CYS A O 1
ATOM 911 N N . HIS A 1 114 ? -8.397 -9.733 -9.105 1.00 70.75 114 HIS A N 1
ATOM 912 C CA . HIS A 1 114 ? -9.275 -8.688 -9.601 1.00 70.75 114 HIS A CA 1
ATOM 913 C C . HIS A 1 114 ? -9.931 -9.109 -10.931 1.00 70.75 114 HIS A C 1
ATOM 915 O O . HIS A 1 114 ? -9.212 -9.370 -11.903 1.00 70.75 114 HIS A O 1
ATOM 921 N N . PRO A 1 115 ? -11.274 -9.138 -11.037 1.00 74.69 115 PRO A N 1
ATOM 922 C CA . PRO A 1 115 ? -11.966 -9.610 -12.241 1.00 74.69 115 PRO A CA 1
ATOM 923 C C . PRO A 1 115 ? -11.638 -8.766 -13.479 1.00 74.69 115 PRO A C 1
ATOM 925 O O . PRO A 1 115 ? -11.624 -9.273 -14.598 1.00 74.69 115 PRO A O 1
ATOM 928 N N . LEU A 1 116 ? -11.292 -7.488 -13.288 1.00 73.69 116 LEU A N 1
ATOM 929 C CA . LEU A 1 116 ? -10.883 -6.599 -14.380 1.00 73.69 116 LEU A CA 1
ATOM 930 C C . LEU A 1 116 ? -9.393 -6.671 -14.722 1.00 73.69 116 LEU A C 1
ATOM 932 O O . LEU A 1 116 ? -8.951 -5.918 -15.582 1.00 73.69 116 LEU A O 1
ATOM 936 N N . ARG A 1 117 ? -8.600 -7.557 -14.105 1.00 74.00 117 ARG A N 1
ATOM 937 C CA . ARG A 1 117 ? -7.148 -7.610 -14.338 1.00 74.00 117 ARG A CA 1
ATOM 938 C C . ARG A 1 117 ? -6.790 -7.745 -15.818 1.00 74.00 117 ARG A C 1
ATOM 940 O O . ARG A 1 117 ? -5.865 -7.082 -16.271 1.00 74.00 117 ARG A O 1
ATOM 947 N N . GLY A 1 118 ? -7.537 -8.544 -16.583 1.00 74.88 118 GLY A N 1
ATOM 948 C CA . GLY A 1 118 ? -7.342 -8.655 -18.033 1.00 74.88 118 GLY A CA 1
ATOM 949 C C . GLY A 1 118 ? -7.530 -7.313 -18.751 1.00 74.88 118 GLY A C 1
ATOM 950 O O . GLY A 1 118 ? -6.686 -6.911 -19.547 1.00 74.88 118 GLY A O 1
ATOM 951 N N . VAL A 1 119 ? -8.582 -6.568 -18.399 1.00 79.19 119 VAL A N 1
ATOM 952 C CA . VAL A 1 119 ? -8.863 -5.230 -18.947 1.00 79.19 119 VAL A CA 1
ATOM 953 C C . VAL A 1 119 ? -7.789 -4.222 -18.534 1.00 79.19 119 VAL A C 1
ATOM 955 O O . VAL A 1 119 ? -7.294 -3.479 -19.381 1.00 79.19 119 VAL A O 1
ATOM 958 N N . LEU A 1 120 ? -7.389 -4.227 -17.261 1.00 72.94 120 LEU A N 1
ATOM 959 C CA . LEU A 1 120 ? -6.353 -3.339 -16.729 1.00 72.94 120 LEU A CA 1
ATOM 960 C C . LEU A 1 120 ? -4.992 -3.633 -17.367 1.00 72.94 120 LEU A C 1
ATOM 962 O O . LEU A 1 120 ? -4.298 -2.706 -17.764 1.00 72.94 120 LEU A O 1
ATOM 966 N N . SER A 1 121 ? -4.645 -4.905 -17.594 1.00 74.69 121 SER A N 1
ATOM 967 C CA . SER A 1 121 ? -3.378 -5.295 -18.234 1.00 74.69 121 SER A CA 1
ATOM 968 C C . SER A 1 121 ? -3.212 -4.763 -19.662 1.00 74.69 121 SER A C 1
ATOM 970 O O . SER A 1 121 ? -2.086 -4.591 -20.127 1.00 74.69 121 SER A O 1
ATOM 972 N N . MET A 1 122 ? -4.317 -4.451 -20.350 1.00 75.62 122 MET A N 1
ATOM 973 C CA . MET A 1 122 ? -4.287 -3.821 -21.674 1.00 75.62 122 MET A CA 1
ATOM 974 C C . MET A 1 122 ? -4.133 -2.297 -21.619 1.00 75.62 122 MET A C 1
ATOM 976 O O . MET A 1 122 ? -3.717 -1.696 -22.604 1.00 75.62 122 MET A O 1
ATOM 980 N N . ARG A 1 123 ? -4.506 -1.663 -20.504 1.00 71.06 123 ARG A N 1
ATOM 981 C CA . ARG A 1 123 ? -4.563 -0.198 -20.370 1.00 71.06 123 ARG A CA 1
ATOM 982 C C . ARG A 1 123 ? -3.423 0.369 -19.542 1.00 71.06 123 ARG A C 1
ATOM 984 O O . ARG A 1 123 ? -3.031 1.513 -19.742 1.00 71.06 123 ARG A O 1
ATOM 991 N N . GLU A 1 124 ? -2.897 -0.429 -18.627 1.00 73.00 124 GLU A N 1
ATOM 992 C CA . GLU A 1 124 ? -2.000 0.034 -17.588 1.00 73.00 124 GLU A CA 1
ATOM 993 C C . GLU A 1 124 ? -0.774 -0.866 -17.524 1.00 73.00 124 GLU A C 1
ATOM 995 O O . GLU A 1 124 ? -0.848 -2.064 -17.244 1.00 73.00 124 GLU A O 1
ATOM 1000 N N . VAL A 1 125 ? 0.391 -0.260 -17.748 1.00 72.56 125 VAL A N 1
ATOM 1001 C CA . VAL A 1 125 ? 1.683 -0.959 -17.718 1.00 72.56 125 VAL A CA 1
ATOM 1002 C C . VAL A 1 125 ? 1.909 -1.645 -16.366 1.00 72.56 125 VAL A C 1
ATOM 1004 O O . VAL A 1 125 ? 2.505 -2.718 -16.307 1.00 72.56 125 VAL A O 1
ATOM 1007 N N . ILE A 1 126 ? 1.386 -1.067 -15.277 1.00 71.06 126 ILE A N 1
ATOM 1008 C CA . ILE A 1 126 ? 1.498 -1.648 -13.937 1.00 71.06 126 ILE A CA 1
ATOM 1009 C C . ILE A 1 126 ? 0.827 -3.022 -13.849 1.00 71.06 126 ILE A C 1
ATOM 1011 O O . ILE A 1 126 ? 1.395 -3.928 -13.251 1.00 71.06 126 ILE A O 1
ATOM 1015 N N . ALA A 1 127 ? -0.320 -3.221 -14.502 1.00 72.25 127 ALA A N 1
ATOM 1016 C CA . ALA A 1 127 ? -1.068 -4.474 -14.448 1.00 72.25 127 ALA A CA 1
ATOM 1017 C C . ALA A 1 127 ? -0.380 -5.626 -15.210 1.00 72.25 127 ALA A C 1
ATOM 1019 O O . ALA A 1 127 ? -0.723 -6.793 -15.003 1.00 72.25 127 ALA A O 1
ATOM 1020 N N . GLN A 1 128 ? 0.608 -5.316 -16.060 1.00 74.88 128 GLN A N 1
ATOM 1021 C CA . GLN A 1 128 ? 1.449 -6.305 -16.748 1.00 74.88 128 GLN A CA 1
ATOM 1022 C C . GLN A 1 128 ? 2.627 -6.785 -15.898 1.00 74.88 128 GLN A C 1
ATOM 1024 O O . GLN A 1 128 ? 3.243 -7.806 -16.209 1.00 74.88 128 GLN A O 1
ATOM 1029 N N . TYR A 1 129 ? 2.975 -6.054 -14.840 1.00 74.06 129 TYR A N 1
ATOM 1030 C CA . TYR A 1 129 ? 4.116 -6.406 -14.015 1.00 74.06 129 TYR A CA 1
ATOM 1031 C C . TYR A 1 129 ? 3.815 -7.675 -13.198 1.00 74.06 129 TYR A C 1
ATOM 1033 O O . TYR A 1 129 ? 2.710 -7.871 -12.692 1.00 74.06 129 TYR A O 1
ATOM 1041 N N . ASP A 1 130 ? 4.787 -8.583 -13.081 1.00 76.00 130 ASP A N 1
ATOM 1042 C CA . ASP A 1 130 ? 4.622 -9.811 -12.299 1.00 76.00 130 ASP A CA 1
ATOM 1043 C C . ASP A 1 130 ? 5.138 -9.626 -10.869 1.00 76.00 130 ASP A C 1
ATOM 1045 O O . ASP A 1 130 ? 6.315 -9.808 -10.554 1.00 76.00 130 ASP A O 1
ATOM 1049 N N . PHE A 1 131 ? 4.220 -9.269 -9.979 1.00 74.06 131 PHE A N 1
ATOM 1050 C CA . PHE A 1 131 ? 4.506 -8.976 -8.576 1.00 74.06 131 PHE A CA 1
ATOM 1051 C C . PHE A 1 131 ? 4.661 -10.230 -7.711 1.00 74.06 131 PHE A C 1
ATOM 1053 O O . PHE A 1 131 ? 5.017 -10.117 -6.537 1.00 74.06 131 PHE A O 1
ATOM 1060 N N . ARG A 1 132 ? 4.436 -11.434 -8.257 1.00 76.81 132 ARG A N 1
ATOM 1061 C CA . ARG A 1 132 ? 4.558 -12.688 -7.491 1.00 76.81 132 ARG A CA 1
ATOM 1062 C C . ARG A 1 132 ? 5.966 -12.873 -6.925 1.00 76.81 132 ARG A C 1
ATOM 1064 O O . ARG A 1 132 ? 6.120 -13.374 -5.816 1.00 76.81 132 ARG A O 1
ATOM 1071 N N . ALA A 1 133 ? 6.989 -12.364 -7.613 1.00 79.50 133 ALA A N 1
ATOM 1072 C CA . ALA A 1 133 ? 8.374 -12.393 -7.141 1.00 79.50 133 ALA A CA 1
ATOM 1073 C C . ALA A 1 133 ? 8.610 -11.618 -5.825 1.00 79.50 133 ALA A C 1
ATOM 1075 O O . ALA A 1 133 ? 9.605 -11.861 -5.133 1.00 79.50 133 ALA A O 1
ATOM 1076 N N . TRP A 1 134 ? 7.723 -10.680 -5.469 1.00 79.94 134 TRP A N 1
ATOM 1077 C CA . TRP A 1 134 ? 7.748 -9.956 -4.191 1.00 79.94 134 TRP A CA 1
ATOM 1078 C C . TRP A 1 134 ? 7.084 -10.725 -3.054 1.00 79.94 134 TRP A C 1
ATOM 1080 O O . TRP A 1 134 ? 7.366 -10.467 -1.884 1.00 79.94 134 TRP A O 1
ATOM 1090 N N . LEU A 1 135 ? 6.243 -11.691 -3.398 1.00 81.75 135 LEU A N 1
ATOM 1091 C CA . LEU A 1 135 ? 5.392 -12.432 -2.476 1.00 81.75 135 LEU A CA 1
ATOM 1092 C C . LEU A 1 135 ? 5.920 -13.831 -2.174 1.00 81.75 135 LEU A C 1
ATOM 1094 O O . LEU A 1 135 ? 5.438 -14.459 -1.243 1.00 81.75 135 LEU A O 1
ATOM 1098 N N . ASP A 1 136 ? 6.947 -14.267 -2.899 1.00 85.50 136 ASP A N 1
ATOM 1099 C CA . ASP A 1 136 ? 7.647 -15.536 -2.707 1.00 85.50 136 ASP A CA 1
ATOM 1100 C C . ASP A 1 136 ? 8.024 -15.763 -1.223 1.00 85.50 136 ASP A C 1
ATOM 1102 O O . ASP A 1 136 ? 8.870 -15.025 -0.699 1.00 85.50 136 ASP A O 1
ATOM 1106 N N . PRO A 1 137 ? 7.383 -16.709 -0.511 1.00 83.75 137 PRO A N 1
ATOM 1107 C CA . PRO A 1 137 ? 7.605 -16.916 0.919 1.00 83.75 137 PRO A CA 1
ATOM 1108 C C . PRO A 1 137 ? 9.011 -17.444 1.226 1.00 83.75 137 PRO A C 1
ATOM 1110 O O . PRO A 1 137 ? 9.516 -17.201 2.320 1.00 83.75 137 PRO A O 1
ATOM 1113 N N . ASP A 1 138 ? 9.676 -18.070 0.253 1.00 90.06 138 ASP A N 1
ATOM 1114 C CA . ASP A 1 138 ? 11.006 -18.662 0.421 1.00 90.06 138 ASP A CA 1
ATOM 1115 C C . ASP A 1 138 ? 12.123 -17.607 0.343 1.00 90.06 138 ASP A C 1
ATOM 1117 O O . ASP A 1 138 ? 13.296 -17.863 0.635 1.00 90.06 138 ASP A O 1
ATOM 1121 N N . VAL A 1 139 ? 11.779 -16.374 -0.042 1.00 90.25 139 VAL A N 1
ATOM 1122 C CA . VAL A 1 139 ? 12.722 -15.261 -0.140 1.00 90.25 139 VAL A CA 1
ATOM 1123 C C . VAL A 1 139 ? 12.621 -14.376 1.098 1.00 90.25 139 VAL A C 1
ATOM 1125 O O . VAL A 1 139 ? 11.598 -13.738 1.353 1.00 90.25 139 VAL A O 1
ATOM 1128 N N . SER A 1 140 ? 13.740 -14.237 1.813 1.00 92.06 140 SER A N 1
ATOM 1129 C CA . SER A 1 140 ? 13.829 -13.361 2.985 1.00 92.06 140 SER A CA 1
ATOM 1130 C C . SER A 1 140 ? 13.440 -11.907 2.682 1.00 92.06 140 SER A C 1
ATOM 1132 O O . SER A 1 140 ? 13.704 -11.374 1.594 1.00 92.06 140 SER A O 1
ATOM 1134 N N . LEU A 1 141 ? 12.872 -11.220 3.681 1.00 90.94 141 LEU A N 1
ATOM 1135 C CA . LEU A 1 141 ? 12.475 -9.812 3.567 1.00 90.94 141 LEU A CA 1
ATOM 1136 C C . LEU A 1 141 ? 13.646 -8.911 3.157 1.00 90.94 141 LEU A C 1
ATOM 1138 O O . LEU A 1 141 ? 13.485 -8.054 2.293 1.00 90.94 141 LEU A O 1
ATOM 1142 N N . ALA A 1 142 ? 14.848 -9.146 3.691 1.00 91.56 142 ALA A N 1
ATOM 1143 C CA . ALA A 1 142 ? 16.046 -8.389 3.320 1.00 91.56 142 ALA A CA 1
ATOM 1144 C C . ALA A 1 142 ? 16.410 -8.545 1.830 1.00 91.56 142 ALA A C 1
ATOM 1146 O O . ALA A 1 142 ? 16.795 -7.576 1.160 1.00 91.56 142 ALA A O 1
ATOM 1147 N N . ARG A 1 143 ? 16.255 -9.754 1.272 1.00 92.94 143 ARG A N 1
ATOM 1148 C CA . ARG A 1 143 ? 16.515 -10.014 -0.150 1.00 92.94 143 ARG A CA 1
ATOM 1149 C C . ARG A 1 143 ? 15.439 -9.385 -1.035 1.00 92.94 143 ARG A C 1
ATOM 1151 O O . ARG A 1 143 ? 15.791 -8.776 -2.049 1.00 92.94 143 ARG A O 1
ATOM 1158 N N . LYS A 1 144 ? 14.164 -9.460 -0.638 1.00 92.19 144 LYS A N 1
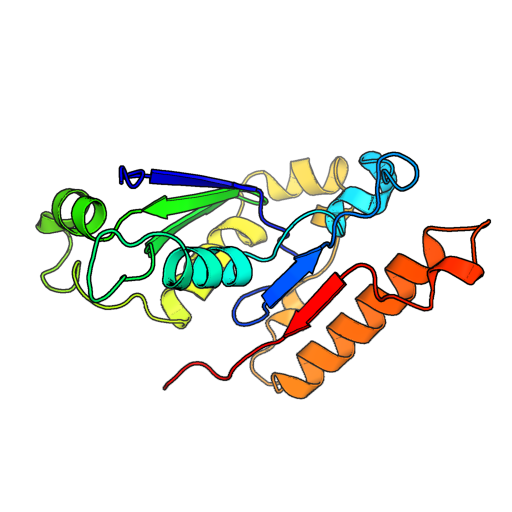ATOM 1159 C CA . LYS A 1 144 ? 13.049 -8.742 -1.286 1.00 92.19 144 LYS A CA 1
ATOM 1160 C C . LYS A 1 144 ? 13.289 -7.232 -1.287 1.00 92.19 144 LYS A C 1
ATOM 1162 O O . LYS A 1 144 ? 13.299 -6.624 -2.354 1.00 92.19 144 LYS A O 1
ATOM 1167 N N . ALA A 1 145 ? 13.627 -6.656 -0.136 1.00 91.50 145 ALA A N 1
ATOM 1168 C CA . ALA A 1 145 ? 13.937 -5.237 0.005 1.00 91.50 145 ALA A CA 1
ATOM 1169 C C . ALA A 1 145 ? 15.078 -4.790 -0.911 1.00 91.50 145 ALA A C 1
ATOM 1171 O O . ALA A 1 145 ? 15.012 -3.745 -1.555 1.00 91.50 145 ALA A O 1
ATOM 1172 N N . SER A 1 146 ? 16.131 -5.604 -0.994 1.00 91.50 146 SER A N 1
ATOM 1173 C CA . SER A 1 146 ? 17.274 -5.334 -1.864 1.00 91.50 146 SER A CA 1
ATOM 1174 C C . SER A 1 146 ? 16.875 -5.335 -3.341 1.00 91.50 146 SER A C 1
ATOM 1176 O O . SER A 1 146 ? 17.340 -4.492 -4.107 1.00 91.50 146 SER A O 1
ATOM 1178 N N . ARG A 1 147 ? 15.999 -6.258 -3.759 1.00 91.19 147 ARG A N 1
ATOM 1179 C CA . ARG A 1 147 ? 15.456 -6.278 -5.124 1.00 91.19 147 ARG A CA 1
ATOM 1180 C C . ARG A 1 147 ? 14.567 -5.057 -5.394 1.00 91.19 147 ARG A C 1
ATOM 1182 O O . ARG A 1 147 ? 14.753 -4.425 -6.430 1.00 91.19 147 ARG A O 1
ATOM 1189 N N . MET A 1 148 ? 13.681 -4.698 -4.464 1.00 90.81 148 MET A N 1
ATOM 1190 C CA . MET A 1 148 ? 12.821 -3.511 -4.556 1.00 90.81 148 MET A CA 1
ATOM 1191 C C . MET A 1 148 ? 13.635 -2.221 -4.645 1.00 90.81 148 MET A C 1
ATOM 1193 O O . MET A 1 148 ? 13.357 -1.375 -5.486 1.00 90.81 148 MET A O 1
ATOM 1197 N N . ARG A 1 149 ? 14.694 -2.089 -3.838 1.00 90.75 149 ARG A N 1
ATOM 1198 C CA . ARG A 1 149 ? 15.599 -0.936 -3.893 1.00 90.75 149 ARG A CA 1
ATOM 1199 C C . ARG A 1 149 ? 16.289 -0.832 -5.250 1.00 90.75 149 ARG A C 1
ATOM 1201 O O . ARG A 1 149 ? 16.251 0.227 -5.856 1.00 90.75 149 ARG A O 1
ATOM 1208 N N . ARG A 1 150 ? 16.834 -1.938 -5.774 1.00 89.81 150 ARG A N 1
ATOM 1209 C CA . ARG A 1 150 ? 17.418 -1.957 -7.129 1.00 89.81 150 ARG A CA 1
ATOM 1210 C C . ARG A 1 150 ? 16.396 -1.618 -8.210 1.00 89.81 150 ARG A C 1
ATOM 1212 O O . ARG A 1 150 ? 16.744 -0.953 -9.178 1.00 89.81 150 ARG A O 1
ATOM 1219 N N . PHE A 1 151 ? 15.163 -2.101 -8.074 1.00 87.75 151 PHE A N 1
ATOM 1220 C CA . PHE A 1 151 ? 14.077 -1.755 -8.985 1.00 87.75 151 PHE A CA 1
ATOM 1221 C C . PHE A 1 151 ? 13.815 -0.246 -8.965 1.00 87.75 151 PHE A C 1
ATOM 1223 O O . PHE A 1 151 ? 13.901 0.385 -10.014 1.00 87.75 151 PHE A O 1
ATOM 1230 N N . LEU A 1 152 ? 13.594 0.323 -7.777 1.00 86.81 152 LEU A N 1
ATOM 1231 C CA . LEU A 1 152 ? 13.372 1.751 -7.579 1.00 86.81 152 LEU A CA 1
ATOM 1232 C C . LEU A 1 152 ? 14.542 2.575 -8.123 1.00 86.81 152 LEU A C 1
ATOM 1234 O O . LEU A 1 152 ? 14.320 3.483 -8.910 1.00 86.81 152 LEU A O 1
ATOM 1238 N N . ASP A 1 153 ? 15.783 2.239 -7.778 1.00 85.81 153 ASP A N 1
ATOM 1239 C CA . ASP A 1 153 ? 16.964 2.982 -8.229 1.00 85.81 153 ASP A CA 1
ATOM 1240 C C . ASP A 1 153 ? 17.070 3.012 -9.760 1.00 85.81 153 ASP A C 1
ATOM 1242 O O . ASP A 1 153 ? 17.339 4.067 -10.331 1.00 85.81 153 ASP A O 1
ATOM 1246 N N . ARG A 1 154 ? 16.796 1.891 -10.444 1.00 84.25 154 ARG A N 1
ATOM 1247 C CA . ARG A 1 154 ? 16.757 1.843 -11.915 1.00 84.25 154 ARG A CA 1
ATOM 1248 C C . ARG A 1 154 ? 15.603 2.658 -12.489 1.00 84.25 154 ARG A C 1
ATOM 1250 O O . ARG A 1 154 ? 15.829 3.460 -13.391 1.00 84.25 154 ARG A O 1
ATOM 1257 N N . ALA A 1 155 ? 14.393 2.458 -11.972 1.00 79.50 155 ALA A N 1
ATOM 1258 C CA . ALA A 1 155 ? 13.192 3.118 -12.472 1.00 79.50 155 ALA A CA 1
ATOM 1259 C C . ALA A 1 155 ? 13.302 4.645 -12.313 1.00 79.50 155 ALA A C 1
ATOM 1261 O O . ALA A 1 155 ? 13.079 5.394 -13.263 1.00 79.50 155 ALA A O 1
ATOM 1262 N N . TRP A 1 156 ? 13.788 5.103 -11.158 1.00 76.88 156 TRP A N 1
ATOM 1263 C CA . TRP A 1 156 ? 14.023 6.516 -10.877 1.00 76.88 156 TRP A CA 1
ATOM 1264 C C . TRP A 1 156 ? 15.201 7.102 -11.663 1.00 76.88 156 TRP A C 1
ATOM 1266 O O . TRP A 1 156 ? 15.128 8.256 -12.069 1.00 76.88 156 TRP A O 1
ATOM 1276 N N . SER A 1 157 ? 16.247 6.319 -11.948 1.00 74.25 157 SER A N 1
ATOM 1277 C CA . SER A 1 157 ? 17.375 6.767 -12.783 1.00 74.25 157 SER A CA 1
ATOM 1278 C C . SER A 1 157 ? 17.011 6.876 -14.268 1.00 74.25 157 SER A C 1
ATOM 1280 O O . SER A 1 157 ? 17.572 7.705 -14.979 1.00 74.25 157 SER A O 1
ATOM 1282 N N . SER A 1 158 ? 16.062 6.065 -14.746 1.00 66.50 158 SER A N 1
ATOM 1283 C CA . SER A 1 158 ? 15.563 6.133 -16.127 1.00 66.50 158 SER A CA 1
ATOM 1284 C C . SER A 1 158 ? 14.629 7.321 -16.390 1.00 66.50 158 SER A C 1
ATOM 1286 O O . SER A 1 158 ? 14.437 7.709 -17.538 1.00 66.50 158 SER A O 1
ATOM 1288 N N . ALA A 1 159 ? 14.070 7.922 -15.335 1.00 61.03 159 ALA A N 1
ATOM 1289 C CA . ALA A 1 159 ? 13.007 8.918 -15.433 1.00 61.03 159 ALA A CA 1
ATOM 1290 C C . ALA A 1 159 ? 13.486 10.367 -15.679 1.00 61.03 159 ALA A C 1
ATOM 1292 O O . ALA A 1 159 ? 12.651 11.266 -15.749 1.00 61.03 159 ALA A O 1
ATOM 1293 N N . SER A 1 160 ? 14.790 10.640 -15.826 1.00 54.88 160 SER A N 1
ATOM 1294 C CA . SER A 1 160 ? 15.286 12.020 -15.970 1.00 54.88 160 SER A CA 1
ATOM 1295 C C . SER A 1 160 ? 16.543 12.137 -16.837 1.00 54.88 160 SER A C 1
ATOM 1297 O O . SER A 1 160 ? 17.653 11.847 -16.396 1.00 54.88 160 SER A O 1
ATOM 1299 N N . GLY A 1 161 ? 16.376 12.648 -18.059 1.00 51.56 161 GLY A N 1
ATOM 1300 C CA . GLY A 1 161 ? 17.470 12.951 -18.985 1.00 51.56 161 GLY A CA 1
ATOM 1301 C C . GLY A 1 161 ? 18.151 14.312 -18.785 1.00 51.56 161 GLY A C 1
ATOM 1302 O O . GLY A 1 161 ? 18.980 14.664 -19.619 1.00 51.56 161 GLY A O 1
ATOM 1303 N N . ARG A 1 162 ? 17.815 15.110 -17.753 1.00 52.88 162 ARG A N 1
ATOM 1304 C CA . ARG A 1 162 ? 18.369 16.478 -17.615 1.00 52.88 162 ARG A CA 1
ATOM 1305 C C . ARG A 1 162 ? 18.819 16.965 -16.234 1.00 52.88 162 ARG A C 1
ATOM 1307 O O . ARG A 1 162 ? 19.536 17.950 -16.217 1.00 52.88 162 ARG A O 1
ATOM 1314 N N . ASP A 1 163 ? 18.545 16.278 -15.125 1.00 51.81 163 ASP A N 1
ATOM 1315 C CA . ASP A 1 163 ? 18.982 16.750 -13.796 1.00 51.81 163 ASP A CA 1
ATOM 1316 C C . ASP A 1 163 ? 19.772 15.679 -13.041 1.00 51.81 163 ASP A C 1
ATOM 1318 O O . ASP A 1 163 ? 19.248 14.954 -12.194 1.00 51.81 163 ASP A O 1
ATOM 1322 N N . ARG A 1 164 ? 21.071 15.579 -13.343 1.00 52.31 164 ARG A N 1
ATOM 1323 C CA . ARG A 1 164 ? 22.006 14.747 -12.566 1.00 52.31 164 ARG A CA 1
ATOM 1324 C C . ARG A 1 164 ? 22.290 15.316 -11.167 1.00 52.31 164 ARG A C 1
ATOM 1326 O O . ARG A 1 164 ? 22.655 14.546 -10.284 1.00 52.31 164 ARG A O 1
ATOM 1333 N N . ASP A 1 165 ? 22.031 16.602 -10.927 1.00 53.56 165 ASP A N 1
ATOM 1334 C CA . ASP A 1 165 ? 22.365 17.263 -9.655 1.00 53.56 165 ASP A CA 1
ATOM 1335 C C . ASP A 1 165 ? 21.310 17.086 -8.542 1.00 53.56 165 ASP A C 1
ATOM 1337 O O . ASP A 1 165 ? 21.598 17.314 -7.368 1.00 53.56 165 ASP A O 1
ATOM 1341 N N . ILE A 1 166 ? 20.111 16.571 -8.850 1.00 51.44 166 ILE A N 1
ATOM 1342 C CA . ILE A 1 166 ? 19.059 16.289 -7.844 1.00 51.44 166 ILE A CA 1
ATOM 1343 C C . ILE A 1 166 ? 19.222 14.885 -7.211 1.00 51.44 166 ILE A C 1
ATOM 1345 O O . ILE A 1 166 ? 18.573 14.545 -6.218 1.00 51.44 166 ILE A O 1
ATOM 1349 N N . LEU A 1 167 ? 20.174 14.082 -7.701 1.00 48.69 167 LEU A N 1
ATOM 1350 C CA . LEU A 1 167 ? 20.458 12.719 -7.228 1.00 48.69 167 LEU A CA 1
ATOM 1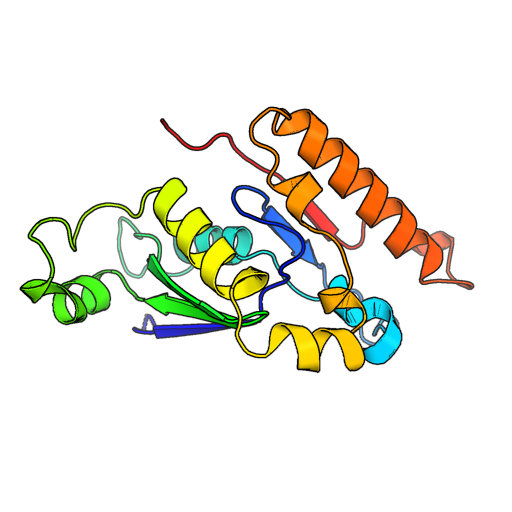351 C C . LEU A 1 167 ? 21.030 12.640 -5.798 1.00 48.69 167 LEU A C 1
ATOM 1353 O O . LEU A 1 167 ? 21.096 11.548 -5.231 1.00 48.69 167 LEU A O 1
ATOM 1357 N N . ALA A 1 168 ? 21.383 13.767 -5.167 1.00 53.31 168 ALA A N 1
ATOM 1358 C CA . ALA A 1 168 ? 21.828 13.784 -3.771 1.00 53.31 168 ALA A CA 1
ATOM 1359 C C . ALA A 1 168 ? 20.714 13.396 -2.772 1.00 53.31 168 ALA A C 1
ATOM 1361 O O . ALA A 1 168 ? 21.001 13.000 -1.640 1.00 53.31 168 ALA A O 1
ATOM 1362 N N . ARG A 1 169 ? 19.432 13.473 -3.165 1.00 65.69 169 ARG A N 1
ATOM 1363 C CA . ARG A 1 169 ? 18.296 13.065 -2.324 1.00 65.69 169 ARG A CA 1
ATOM 1364 C C . ARG A 1 169 ? 17.497 11.968 -3.018 1.00 65.69 169 ARG A C 1
ATOM 1366 O O . ARG A 1 169 ? 16.895 12.194 -4.060 1.00 65.69 169 ARG A O 1
ATOM 1373 N N . ARG A 1 170 ? 17.432 10.778 -2.405 1.00 71.38 170 ARG A N 1
ATOM 1374 C CA . ARG A 1 170 ? 16.551 9.701 -2.890 1.00 71.38 170 ARG A CA 1
ATOM 1375 C C . ARG A 1 170 ? 15.098 10.208 -2.951 1.00 71.38 170 ARG A C 1
ATOM 1377 O O . ARG A 1 170 ? 14.611 10.680 -1.914 1.00 71.38 170 ARG A O 1
ATOM 1384 N N . PRO A 1 171 ? 14.399 10.061 -4.097 1.00 79.62 171 PRO A N 1
ATOM 1385 C CA . PRO A 1 171 ? 13.043 10.584 -4.305 1.00 79.62 171 PRO A CA 1
ATOM 1386 C C . PRO A 1 171 ? 11.971 9.800 -3.534 1.00 79.62 171 PRO A C 1
ATOM 1388 O O . PRO A 1 171 ? 10.788 10.117 -3.584 1.00 79.62 171 PRO A O 1
ATOM 1391 N N . TYR A 1 172 ? 12.392 8.789 -2.779 1.00 87.75 172 TYR A N 1
ATOM 1392 C CA . TYR A 1 172 ? 11.541 7.917 -1.996 1.00 87.75 172 TYR A CA 1
ATOM 1393 C C . TYR A 1 172 ? 12.223 7.526 -0.678 1.00 87.75 172 TYR A C 1
ATOM 1395 O O . TYR A 1 172 ? 13.437 7.693 -0.490 1.00 87.75 172 TYR A O 1
ATOM 1403 N N . SER A 1 173 ? 11.449 6.962 0.243 1.00 90.06 173 SER A N 1
ATOM 1404 C CA . SER A 1 173 ? 11.966 6.091 1.298 1.00 90.06 173 SER A CA 1
ATOM 1405 C C . SER A 1 173 ? 11.379 4.688 1.161 1.00 90.06 173 SER A C 1
ATOM 1407 O O . SER A 1 173 ? 10.252 4.508 0.708 1.00 90.06 173 SER A O 1
ATOM 1409 N N . LEU A 1 174 ? 12.192 3.690 1.511 1.00 89.31 174 LEU A N 1
ATOM 1410 C CA . LEU A 1 174 ? 11.790 2.289 1.578 1.00 89.31 174 LEU A CA 1
ATOM 1411 C C . LEU A 1 174 ? 12.357 1.697 2.867 1.00 89.31 174 LEU A C 1
ATOM 1413 O O . LEU A 1 174 ? 13.585 1.650 3.023 1.00 89.31 174 LEU A O 1
ATOM 1417 N N . SER A 1 175 ? 11.465 1.262 3.750 1.00 91.50 175 SER A N 1
ATOM 1418 C CA . SER A 1 175 ? 11.757 0.594 5.021 1.00 91.50 175 SER A CA 1
ATOM 1419 C C . SER A 1 175 ? 10.840 -0.614 5.209 1.00 91.50 175 SER A C 1
ATOM 1421 O O . SER A 1 175 ? 9.867 -0.776 4.481 1.00 91.50 175 SER A O 1
ATOM 1423 N N . TRP A 1 176 ? 11.162 -1.485 6.155 1.00 90.56 176 TRP A N 1
ATOM 1424 C CA . TRP A 1 176 ? 10.326 -2.615 6.549 1.00 90.56 176 TRP A CA 1
ATOM 1425 C C . TRP A 1 176 ? 10.713 -3.025 7.967 1.00 90.56 176 TRP A C 1
ATOM 1427 O O . TRP A 1 176 ? 11.831 -2.758 8.415 1.00 90.56 176 TRP A O 1
ATOM 1437 N N . SER A 1 177 ? 9.790 -3.674 8.654 1.00 83.31 177 SER A N 1
ATOM 1438 C CA . SER A 1 177 ? 10.019 -4.349 9.926 1.00 83.31 177 SER A CA 1
ATOM 1439 C C . SER A 1 177 ? 9.491 -5.770 9.809 1.00 83.31 177 SER A C 1
ATOM 1441 O O . SER A 1 177 ? 8.554 -6.028 9.049 1.00 83.31 177 SER A O 1
ATOM 1443 N N . GLU A 1 178 ? 10.113 -6.703 10.526 1.00 75.38 178 GLU A N 1
ATOM 1444 C CA . GLU A 1 178 ? 9.532 -8.036 10.632 1.00 75.38 178 GLU A CA 1
ATOM 1445 C C . GLU A 1 178 ? 8.192 -7.924 11.372 1.00 75.38 178 GLU A C 1
ATOM 1447 O O . GLU A 1 178 ? 8.103 -7.194 12.369 1.00 75.38 178 GLU A O 1
ATOM 1452 N N . PRO A 1 179 ? 7.124 -8.562 10.867 1.00 65.75 179 PRO A N 1
ATOM 1453 C CA . PRO A 1 179 ? 5.877 -8.616 11.605 1.00 65.75 179 PRO A CA 1
ATOM 1454 C C . PRO A 1 179 ? 6.133 -9.322 12.940 1.00 65.75 179 PRO A C 1
ATOM 1456 O O . PRO A 1 179 ? 6.824 -10.338 12.980 1.00 65.75 179 PRO A O 1
ATOM 1459 N N . ALA A 1 180 ? 5.597 -8.771 14.032 1.00 59.44 180 ALA A N 1
ATOM 1460 C CA . ALA A 1 180 ? 5.576 -9.484 15.303 1.00 59.44 180 ALA A CA 1
ATOM 1461 C C . ALA A 1 180 ? 4.788 -10.786 15.091 1.00 59.44 180 ALA A C 1
ATOM 1463 O O . ALA A 1 180 ? 3.651 -10.724 14.611 1.00 59.44 180 ALA A O 1
ATOM 1464 N N . GLY A 1 181 ? 5.450 -11.920 15.340 1.00 47.97 181 GLY A N 1
ATOM 1465 C CA . GLY A 1 181 ? 4.877 -13.262 15.209 1.00 47.97 181 GLY A CA 1
ATOM 1466 C C . GLY A 1 181 ? 3.745 -13.531 16.186 1.00 47.97 181 GLY A C 1
ATOM 1467 O O . GLY A 1 181 ? 3.658 -12.814 17.209 1.00 47.97 181 GLY A O 1
#

Sequence (181 aa):
VFEPLLLHVEINPLFPPPFVYREKWRGHSQSQSVQTAHHLIGCSLQAFVEVTRRRWGARATPEPYQVHHVEFENAVLVHPDAASAMFADRSPSAGSKQSHKDILDKYLAGYFCHPLRGVLSMREVIAQYDFRAWLDPDVSLARKASRMRRFLDRAWSSASGRDRDILARRPYSLSWSEPAG

Secondary structure (DSSP, 8-state):
----SEEEEEB-TTS-TT-EEEEPP--GGGPPPHHHHGGGSSB-HHHHHHHHHHH--SSSSPPPPEEEEEETTEEEEE-HHHHHHHSGGG-TTTTSPPPHHHHHHHHHHHHHS-TTHHHHHHH-HHHHS-THHHH-TTS-HHHHHHHHHHHHHHHHHHT-SS-GGGGGS-SEEEE--PPP-